Protein AF-A0A941JNZ5-F1 (afdb_monomer_lite)

Structure (mmCIF, N/CA/C/O backbone):
data_AF-A0A941JNZ5-F1
#
_entry.id   AF-A0A941JNZ5-F1
#
loop_
_atom_site.group_PDB
_atom_site.id
_atom_site.type_symbol
_atom_site.label_atom_id
_atom_site.label_alt_id
_atom_site.label_comp_id
_atom_site.label_asym_id
_atom_site.label_entity_id
_atom_site.label_seq_id
_atom_site.pdbx_PDB_ins_code
_atom_site.Cartn_x
_atom_site.Cartn_y
_atom_site.Cartn_z
_atom_site.occupancy
_atom_site.B_iso_or_equiv
_atom_site.auth_seq_id
_atom_site.auth_comp_id
_atom_site.auth_asym_id
_atom_site.auth_atom_id
_atom_site.pdbx_PDB_model_num
ATOM 1 N N . ALA A 1 1 ? -8.261 -0.961 -28.322 1.00 57.38 1 ALA A N 1
ATOM 2 C CA . ALA A 1 1 ? -8.945 -1.866 -27.383 1.00 57.38 1 ALA A CA 1
ATOM 3 C C . ALA A 1 1 ? -8.607 -1.389 -25.984 1.00 57.38 1 ALA A C 1
ATOM 5 O O . ALA A 1 1 ? -7.453 -1.505 -25.580 1.00 57.38 1 ALA A O 1
ATOM 6 N N . ASP A 1 2 ? -9.562 -0.749 -25.317 1.00 74.19 2 ASP A N 1
ATOM 7 C CA . ASP A 1 2 ? -9.389 -0.295 -23.941 1.00 74.19 2 ASP A CA 1
ATOM 8 C C . ASP A 1 2 ? -9.336 -1.508 -23.014 1.00 74.19 2 ASP A C 1
ATOM 10 O O . ASP A 1 2 ? -10.191 -2.392 -23.061 1.00 74.19 2 ASP A O 1
ATOM 14 N N . TYR A 1 3 ? -8.273 -1.594 -22.219 1.00 74.81 3 TYR A N 1
ATOM 15 C CA . TYR A 1 3 ? -8.095 -2.680 -21.267 1.00 74.81 3 TYR A CA 1
ATOM 16 C C . TYR A 1 3 ? -9.039 -2.460 -20.082 1.00 74.81 3 TYR A C 1
ATOM 18 O O . TYR A 1 3 ? -8.913 -1.464 -19.374 1.00 74.81 3 TYR A O 1
ATOM 26 N N . LEU A 1 4 ? -9.954 -3.406 -19.847 1.00 84.56 4 LEU A N 1
ATOM 27 C CA . LEU A 1 4 ? -10.837 -3.400 -18.674 1.00 84.56 4 LEU A CA 1
ATOM 28 C C . LEU A 1 4 ? -10.045 -3.568 -17.368 1.00 84.56 4 LEU A C 1
ATOM 30 O O . LEU A 1 4 ? -10.368 -2.959 -16.352 1.00 84.56 4 LEU A O 1
ATOM 34 N N . ILE A 1 5 ? -9.001 -4.400 -17.405 1.00 85.00 5 ILE A N 1
ATOM 35 C CA . ILE A 1 5 ? -8.106 -4.644 -16.275 1.00 85.00 5 ILE A CA 1
ATOM 36 C C . ILE A 1 5 ? -6.798 -3.892 -16.534 1.00 85.00 5 ILE A C 1
ATOM 38 O O . ILE A 1 5 ? -6.206 -4.064 -17.606 1.00 85.00 5 ILE A O 1
ATOM 42 N N . PRO A 1 6 ? -6.321 -3.070 -15.583 1.00 83.88 6 PRO A N 1
ATOM 43 C CA . PRO A 1 6 ? -5.065 -2.358 -15.748 1.00 83.88 6 PRO A CA 1
ATOM 44 C C . PRO A 1 6 ? -3.890 -3.334 -15.889 1.00 83.88 6 PRO A C 1
ATOM 46 O O . PRO A 1 6 ? -3.941 -4.482 -15.446 1.00 83.88 6 PRO A O 1
ATOM 49 N N . LYS A 1 7 ? -2.798 -2.882 -16.506 1.00 85.75 7 LYS A N 1
ATOM 50 C CA . LYS A 1 7 ? -1.622 -3.737 -16.702 1.00 85.75 7 LYS A CA 1
ATOM 51 C C . LYS A 1 7 ? -1.011 -4.136 -15.347 1.00 85.75 7 LYS A C 1
ATOM 53 O O . LYS A 1 7 ? -0.978 -3.294 -14.451 1.00 85.75 7 LYS A O 1
ATOM 58 N N . PRO A 1 8 ? -0.437 -5.350 -15.216 1.00 79.12 8 PRO A N 1
ATOM 59 C CA . PRO A 1 8 ? 0.088 -5.865 -13.943 1.00 79.12 8 PRO A CA 1
ATOM 60 C C . PRO A 1 8 ? 1.099 -4.960 -13.222 1.00 79.12 8 PRO A C 1
ATOM 62 O O . PRO A 1 8 ? 1.225 -5.027 -12.006 1.00 79.12 8 PRO A O 1
ATOM 65 N N . PHE A 1 9 ? 1.808 -4.104 -13.963 1.00 74.88 9 PHE A N 1
ATOM 66 C CA . PHE A 1 9 ? 2.831 -3.195 -13.439 1.00 74.88 9 PHE A CA 1
ATOM 67 C C . PHE A 1 9 ? 2.513 -1.725 -13.733 1.00 74.88 9 PHE A C 1
ATOM 69 O O . PHE A 1 9 ? 3.422 -0.924 -13.948 1.00 74.88 9 PHE A O 1
ATOM 76 N N . ASP A 1 10 ? 1.230 -1.362 -13.807 1.00 85.12 10 ASP A N 1
ATOM 77 C CA . ASP A 1 10 ? 0.839 0.045 -13.893 1.00 85.12 10 ASP A CA 1
ATOM 78 C C . ASP A 1 10 ? 1.218 0.763 -12.576 1.00 85.12 10 ASP A C 1
ATOM 80 O O . ASP A 1 10 ? 0.690 0.407 -11.517 1.00 85.12 10 ASP A O 1
ATOM 84 N N . PRO A 1 11 ? 2.119 1.768 -12.605 1.00 79.00 11 PRO A N 1
ATOM 85 C CA . PRO A 1 11 ? 2.610 2.441 -11.399 1.00 79.00 11 PRO A CA 1
ATOM 86 C C . PRO A 1 11 ? 1.507 3.105 -10.569 1.00 79.00 11 PRO A C 1
ATOM 88 O O . PRO A 1 11 ? 1.677 3.326 -9.373 1.00 79.00 11 PRO A O 1
ATOM 91 N N . ARG A 1 12 ? 0.358 3.407 -11.183 1.00 84.12 12 ARG A N 1
ATOM 92 C CA . ARG A 1 12 ? -0.787 4.018 -10.498 1.00 84.12 12 ARG A CA 1
ATOM 93 C C . ARG A 1 12 ? -1.500 3.035 -9.572 1.00 84.12 12 ARG A C 1
ATOM 95 O O . ARG A 1 12 ? -2.236 3.461 -8.687 1.00 84.12 12 ARG A O 1
ATOM 102 N N . LEU A 1 13 ? -1.301 1.728 -9.764 1.00 88.62 13 LEU A N 1
ATOM 103 C CA . LEU A 1 13 ? -1.975 0.711 -8.963 1.00 88.62 13 LEU A CA 1
ATOM 104 C C . LEU A 1 13 ? -1.424 0.624 -7.551 1.00 88.62 13 LEU A C 1
ATOM 106 O O . LEU A 1 13 ? -2.213 0.538 -6.622 1.00 88.62 13 LEU A O 1
ATOM 110 N N . ILE A 1 14 ? -0.106 0.662 -7.357 1.00 85.62 14 ILE A N 1
ATOM 111 C CA . ILE A 1 14 ? 0.465 0.463 -6.017 1.00 85.62 14 ILE A CA 1
ATOM 112 C C . ILE A 1 14 ? 0.056 1.581 -5.051 1.00 85.62 14 ILE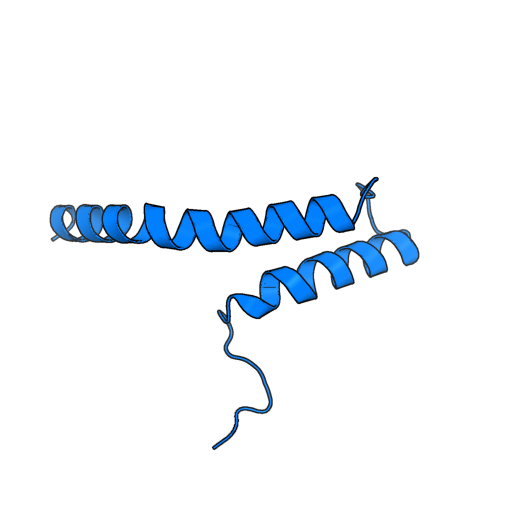 A C 1
ATOM 114 O O . ILE A 1 14 ? -0.318 1.293 -3.921 1.00 85.62 14 ILE A O 1
ATOM 118 N N . VAL A 1 15 ? 0.007 2.827 -5.533 1.00 88.88 15 VAL A N 1
ATOM 119 C CA . VAL A 1 15 ? -0.411 4.001 -4.749 1.00 88.88 15 VAL A CA 1
ATOM 120 C C . VAL A 1 15 ? -1.897 3.945 -4.382 1.00 88.88 15 VAL A C 1
ATOM 122 O O . VAL A 1 15 ? -2.300 4.558 -3.409 1.00 88.88 15 VAL A O 1
ATOM 125 N N . ARG A 1 16 ? -2.728 3.202 -5.124 1.00 90.19 16 ARG A N 1
ATOM 126 C CA . ARG A 1 16 ? -4.182 3.148 -4.895 1.00 90.19 16 ARG A CA 1
ATOM 127 C C . ARG A 1 16 ? -4.646 1.862 -4.216 1.00 90.19 16 ARG A C 1
ATOM 129 O O . ARG A 1 16 ? -5.556 1.888 -3.397 1.00 90.19 16 ARG A O 1
ATOM 136 N N . ILE A 1 17 ? -4.040 0.730 -4.562 1.00 92.69 17 ILE A N 1
ATOM 137 C CA . ILE A 1 17 ? -4.414 -0.590 -4.048 1.00 92.69 17 ILE A CA 1
ATOM 138 C C . ILE A 1 17 ? -3.818 -0.811 -2.660 1.00 92.69 17 ILE A C 1
ATOM 140 O O . ILE A 1 17 ? -4.532 -1.271 -1.773 1.00 92.69 17 ILE A O 1
ATOM 144 N N . ALA A 1 18 ? -2.539 -0.486 -2.443 1.00 93.44 18 ALA A N 1
ATOM 145 C CA . ALA A 1 18 ? -1.887 -0.792 -1.170 1.00 93.44 18 ALA A CA 1
ATOM 146 C C . ALA A 1 18 ? -2.531 -0.073 0.038 1.00 93.44 18 ALA A C 1
ATOM 148 O O . ALA A 1 18 ? -2.807 -0.759 1.024 1.00 93.44 18 ALA A O 1
ATOM 149 N N . PRO A 1 19 ? -2.872 1.232 -0.020 1.00 94.50 19 PRO A N 1
ATOM 150 C CA . PRO A 1 19 ? -3.571 1.902 1.081 1.00 94.50 19 PRO A CA 1
ATOM 151 C C . PRO A 1 19 ? -4.979 1.351 1.311 1.00 94.50 19 PRO A C 1
ATOM 153 O O . PRO A 1 19 ? -5.384 1.155 2.453 1.00 94.50 19 PRO A O 1
ATOM 156 N N . ALA A 1 20 ? -5.714 1.031 0.239 1.00 95.06 20 ALA A N 1
ATOM 157 C CA . ALA A 1 20 ? -7.054 0.455 0.343 1.00 95.06 20 ALA A CA 1
ATOM 158 C C . ALA A 1 20 ? -7.035 -0.912 1.045 1.00 95.06 20 ALA A C 1
ATOM 160 O O . ALA A 1 20 ? -7.864 -1.176 1.916 1.00 95.06 20 ALA A O 1
ATOM 161 N N . VAL A 1 21 ? -6.059 -1.762 0.711 1.00 95.75 21 VAL A N 1
ATOM 162 C CA . VAL A 1 21 ? -5.854 -3.052 1.383 1.00 95.75 21 VAL A CA 1
ATOM 163 C C . VAL A 1 21 ? -5.431 -2.847 2.836 1.00 95.75 21 VAL A C 1
ATOM 165 O O . VAL A 1 21 ? -5.966 -3.519 3.714 1.00 95.75 21 VAL A O 1
ATOM 168 N N . ALA A 1 22 ? -4.517 -1.912 3.111 1.00 95.81 22 ALA A N 1
ATOM 169 C CA . ALA A 1 22 ? -4.087 -1.610 4.474 1.00 95.81 22 ALA A CA 1
ATOM 170 C C . ALA A 1 22 ? -5.261 -1.133 5.342 1.00 95.81 22 ALA A C 1
ATOM 172 O O . ALA A 1 22 ? -5.455 -1.640 6.445 1.00 95.81 22 ALA A O 1
ATOM 173 N N . LYS A 1 23 ? -6.092 -0.226 4.819 1.00 95.62 23 LYS A N 1
ATOM 174 C CA . LYS A 1 23 ? -7.314 0.242 5.478 1.00 95.62 23 LYS A CA 1
ATOM 175 C C . LYS A 1 23 ? -8.278 -0.908 5.765 1.00 95.62 23 LYS A C 1
ATOM 177 O O . LYS A 1 23 ? -8.666 -1.088 6.914 1.00 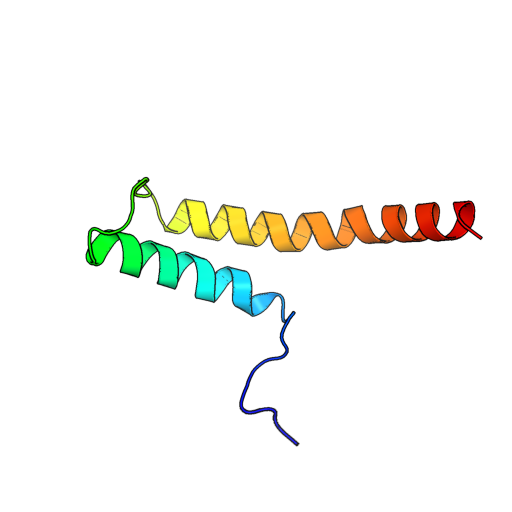95.62 23 LYS A O 1
ATOM 182 N N . ALA A 1 24 ? -8.591 -1.725 4.762 1.00 97.00 24 ALA A N 1
ATOM 183 C CA . ALA A 1 24 ? -9.484 -2.870 4.933 1.00 97.00 24 ALA A CA 1
ATOM 184 C C . ALA A 1 24 ? -8.935 -3.89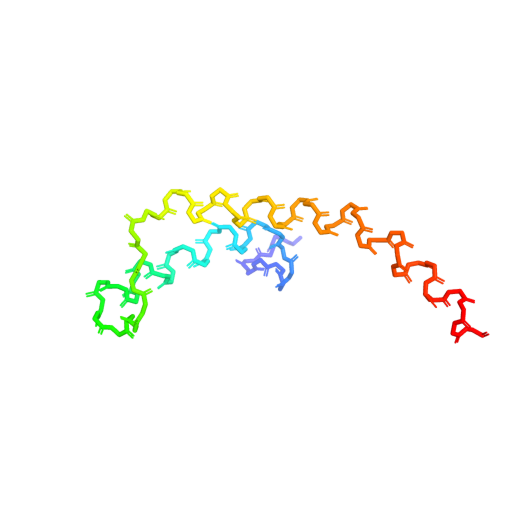1 5.945 1.00 97.00 24 ALA A C 1
ATOM 186 O O . ALA A 1 24 ? -9.693 -4.461 6.725 1.00 97.00 24 ALA A O 1
ATOM 187 N N . ALA A 1 25 ? -7.617 -4.105 5.976 1.00 97.00 25 ALA A N 1
ATOM 188 C CA . ALA A 1 25 ? -6.982 -4.983 6.954 1.00 97.00 25 ALA A CA 1
ATOM 189 C C . ALA A 1 25 ? -7.091 -4.434 8.387 1.00 97.00 25 ALA A C 1
ATOM 191 O O . ALA A 1 25 ? -7.289 -5.213 9.322 1.00 97.00 25 ALA A O 1
ATOM 192 N N . MET A 1 26 ? -6.973 -3.112 8.562 1.00 96.12 26 MET A N 1
ATOM 193 C CA . MET A 1 26 ? -7.172 -2.450 9.856 1.00 96.12 26 MET A CA 1
ATOM 194 C C . MET A 1 26 ? -8.631 -2.528 10.306 1.00 96.12 26 MET A C 1
ATOM 196 O O . MET A 1 26 ? -8.893 -2.929 11.436 1.00 96.12 26 MET A O 1
ATOM 200 N N . GLU A 1 27 ? -9.576 -2.218 9.416 1.00 96.38 27 GLU A N 1
ATOM 201 C CA . GLU A 1 27 ? -11.019 -2.288 9.692 1.00 96.38 27 GLU A CA 1
ATOM 202 C C . GLU A 1 27 ? -11.487 -3.724 9.971 1.00 96.38 27 GLU A C 1
ATOM 204 O O . GLU A 1 27 ? -12.318 -3.952 10.846 1.00 96.38 27 GLU A O 1
ATOM 209 N N . GLY A 1 28 ? -10.921 -4.705 9.268 1.00 96.56 28 GLY A N 1
ATOM 210 C CA . GLY A 1 28 ? -11.208 -6.126 9.463 1.00 96.56 28 GLY A CA 1
ATOM 211 C C . GLY A 1 28 ? -10.508 -6.759 10.668 1.00 96.56 28 GLY A C 1
ATOM 212 O O . GLY A 1 28 ? -10.690 -7.951 10.902 1.00 96.56 28 GLY A O 1
ATOM 213 N N . GLY A 1 29 ? -9.676 -6.013 11.405 1.00 95.56 29 GLY A N 1
ATOM 214 C CA . GLY A 1 29 ? -8.962 -6.512 12.587 1.00 95.56 29 GLY A CA 1
ATOM 215 C C . GLY A 1 29 ? -7.880 -7.562 12.300 1.00 95.56 29 GLY A C 1
ATOM 216 O O . GLY A 1 29 ? -7.342 -8.159 13.228 1.00 95.56 29 GLY A O 1
ATOM 217 N N . VAL A 1 30 ? -7.541 -7.792 11.028 1.00 97.38 30 VAL A N 1
ATOM 218 C CA . VAL A 1 30 ? -6.490 -8.738 10.612 1.00 97.38 30 VAL A CA 1
ATOM 219 C C . VAL A 1 30 ? -5.110 -8.078 10.532 1.00 97.38 30 VAL A C 1
ATOM 221 O O . VAL A 1 30 ? -4.094 -8.766 10.425 1.00 97.38 30 VAL A O 1
ATOM 224 N N . ALA A 1 31 ? -5.049 -6.743 10.577 1.00 96.50 31 ALA A N 1
ATOM 225 C CA . ALA A 1 31 ? -3.796 -6.001 10.588 1.00 96.50 31 ALA A CA 1
ATOM 226 C C . ALA A 1 31 ? -3.022 -6.238 11.894 1.00 96.50 31 ALA A C 1
ATOM 228 O O . 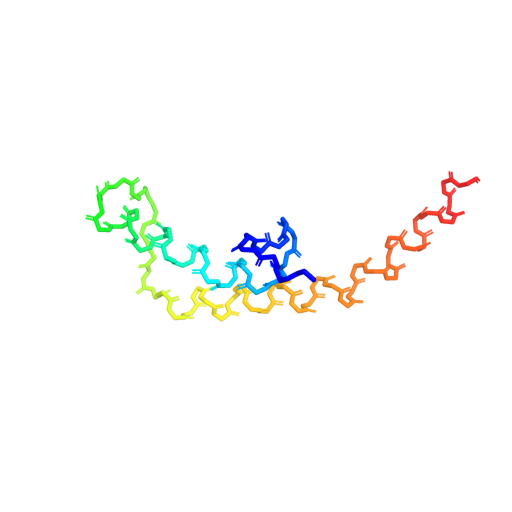ALA A 1 31 ? -3.381 -5.737 12.955 1.00 96.50 31 ALA A O 1
ATOM 229 N N . THR A 1 32 ? -1.891 -6.937 11.799 1.00 96.44 32 THR A N 1
ATOM 230 C CA . THR A 1 32 ? -0.956 -7.131 12.923 1.00 96.44 32 THR A CA 1
ATOM 231 C C . THR A 1 32 ? -0.132 -5.881 13.236 1.00 96.44 32 THR A C 1
ATOM 233 O O . THR A 1 32 ? 0.460 -5.769 14.307 1.00 96.44 32 THR A O 1
ATOM 236 N N . ARG A 1 33 ? -0.070 -4.943 12.285 1.00 93.81 33 ARG A N 1
ATOM 237 C CA . ARG A 1 33 ? 0.657 -3.673 12.369 1.00 93.81 33 ARG A CA 1
ATOM 238 C C . ARG A 1 33 ? -0.218 -2.554 11.794 1.00 93.81 33 ARG A C 1
ATOM 240 O O . ARG A 1 33 ? -0.060 -2.224 10.619 1.00 93.81 33 ARG A O 1
ATOM 247 N N . PRO A 1 34 ? -1.173 -2.020 12.571 1.00 91.81 34 PRO A N 1
ATOM 248 C CA . PRO A 1 34 ? -2.009 -0.917 12.117 1.00 91.81 34 PRO A CA 1
ATOM 249 C C . PRO A 1 34 ? -1.167 0.339 11.865 1.00 91.81 34 PRO A C 1
ATOM 251 O O . PRO A 1 34 ? -0.180 0.601 12.556 1.00 91.81 34 PRO A O 1
ATOM 254 N N . LEU A 1 35 ? -1.554 1.096 10.844 1.00 93.94 35 LEU A N 1
ATOM 255 C CA . LEU A 1 35 ? -0.925 2.356 10.469 1.00 93.94 35 LEU A CA 1
ATOM 256 C C . LEU A 1 35 ? -1.543 3.491 11.289 1.00 93.94 35 LEU A C 1
ATOM 258 O O . LEU A 1 35 ? -2.760 3.556 11.437 1.00 93.94 35 LEU A O 1
ATOM 262 N N . ALA A 1 36 ? -0.703 4.386 11.810 1.00 92.38 36 ALA A N 1
ATOM 263 C CA . ALA A 1 36 ? -1.161 5.573 12.536 1.00 92.38 36 ALA A CA 1
ATOM 264 C C . ALA A 1 36 ? -1.701 6.659 11.592 1.00 92.38 36 ALA A C 1
ATOM 266 O O . ALA A 1 36 ? -2.598 7.406 11.964 1.00 92.38 36 ALA A O 1
ATOM 267 N N . ASP A 1 37 ? -1.149 6.723 10.379 1.00 93.94 37 ASP A N 1
ATOM 268 C CA . ASP A 1 37 ? -1.480 7.711 9.362 1.00 93.94 37 ASP A CA 1
ATOM 269 C C . ASP A 1 37 ? -1.447 7.038 7.980 1.00 93.94 37 ASP A C 1
ATOM 271 O O . ASP A 1 37 ? -0.407 6.555 7.519 1.00 93.94 37 ASP A O 1
ATOM 275 N N . LEU A 1 38 ? -2.620 6.945 7.352 1.00 92.88 38 LEU A N 1
ATOM 276 C CA . LEU A 1 38 ? -2.788 6.377 6.014 1.00 92.88 38 LEU A CA 1
ATOM 277 C C . LEU A 1 38 ? -2.316 7.338 4.919 1.00 92.88 38 LEU A C 1
ATOM 279 O O . LEU A 1 38 ? -1.831 6.876 3.887 1.00 92.88 38 LEU A O 1
ATOM 283 N N . GLU A 1 39 ? -2.428 8.644 5.144 1.00 92.12 39 GLU A N 1
ATOM 284 C CA . GLU A 1 39 ? -2.041 9.682 4.187 1.00 92.12 39 GLU A CA 1
ATOM 285 C C . GLU A 1 39 ? -0.512 9.740 4.087 1.00 92.12 39 GLU A C 1
ATOM 287 O O . GLU A 1 39 ? 0.044 9.666 2.990 1.00 92.12 39 GLU A O 1
ATOM 292 N N . ALA A 1 40 ? 0.188 9.699 5.225 1.00 92.75 40 ALA A N 1
ATOM 293 C CA . ALA A 1 40 ? 1.647 9.579 5.243 1.00 92.75 40 ALA A CA 1
ATOM 294 C C . ALA A 1 40 ? 2.139 8.285 4.564 1.00 92.75 40 ALA A C 1
ATOM 296 O O . ALA A 1 40 ? 3.176 8.272 3.893 1.00 92.75 40 ALA A O 1
ATOM 297 N N . TYR A 1 41 ? 1.401 7.181 4.712 1.00 92.94 41 TYR A N 1
ATOM 298 C CA . TYR A 1 41 ? 1.720 5.927 4.027 1.00 92.94 41 TYR A CA 1
ATOM 299 C C . TYR A 1 41 ? 1.532 6.035 2.504 1.00 92.94 41 TYR A C 1
ATOM 301 O O . TYR A 1 41 ? 2.370 5.547 1.741 1.00 92.94 41 TYR A O 1
ATOM 309 N N . GLU A 1 42 ? 0.481 6.716 2.046 1.00 91.12 42 GLU A N 1
ATOM 310 C CA . GLU A 1 42 ? 0.273 7.024 0.627 1.00 91.12 42 GLU A CA 1
ATOM 311 C C . GLU A 1 42 ? 1.418 7.856 0.040 1.00 91.12 42 GLU A C 1
ATOM 313 O O . GLU A 1 42 ? 1.942 7.515 -1.027 1.00 91.12 42 GLU A O 1
ATOM 318 N N . GLU A 1 43 ? 1.865 8.895 0.746 1.00 90.19 43 GLU A N 1
ATOM 319 C CA . GLU A 1 43 ? 2.998 9.726 0.323 1.00 90.19 43 GLU A CA 1
ATOM 320 C C . GLU A 1 43 ? 4.299 8.915 0.208 1.00 90.19 43 GLU A C 1
ATOM 322 O O . GLU A 1 43 ? 5.028 9.035 -0.784 1.00 90.19 43 GLU A O 1
ATOM 327 N N . GLN A 1 44 ? 4.571 8.024 1.168 1.00 89.62 44 GLN A N 1
ATOM 328 C CA . GLN A 1 44 ? 5.725 7.118 1.108 1.00 89.62 44 GLN A CA 1
ATOM 329 C C . GLN A 1 44 ? 5.678 6.209 -0.126 1.00 89.62 44 GLN A C 1
ATOM 331 O O . GLN A 1 44 ? 6.696 6.010 -0.798 1.00 89.62 44 GLN A O 1
ATOM 336 N N . LEU A 1 45 ? 4.501 5.674 -0.462 1.00 89.19 45 LEU A N 1
ATOM 337 C CA . LEU A 1 45 ? 4.321 4.845 -1.655 1.00 89.19 45 LEU A CA 1
ATOM 338 C C . LEU A 1 45 ? 4.529 5.645 -2.943 1.00 89.19 45 LEU A C 1
ATOM 340 O O . LEU A 1 45 ? 5.170 5.144 -3.872 1.00 89.19 45 LEU A O 1
ATOM 344 N N . GLN A 1 46 ? 4.042 6.887 -3.006 1.00 85.69 46 GLN A N 1
ATOM 345 C CA . GLN A 1 46 ? 4.298 7.772 -4.145 1.00 85.69 46 GLN A CA 1
ATOM 346 C C . GLN A 1 46 ? 5.801 7.985 -4.334 1.00 85.69 46 GLN A C 1
ATOM 348 O O . GLN A 1 46 ? 6.331 7.755 -5.425 1.00 85.69 46 GLN A O 1
ATOM 353 N N . GLN A 1 47 ? 6.514 8.351 -3.267 1.00 83.69 47 GLN A N 1
ATOM 354 C CA . GLN A 1 47 ? 7.962 8.544 -3.319 1.00 83.69 47 GLN A CA 1
ATOM 355 C C . GLN A 1 47 ? 8.686 7.274 -3.773 1.00 83.69 47 GLN A C 1
ATOM 357 O O . GLN A 1 47 ? 9.543 7.354 -4.657 1.00 83.69 47 GLN A O 1
ATOM 362 N N . PHE A 1 48 ? 8.306 6.109 -3.241 1.00 82.38 48 PHE A N 1
ATOM 363 C CA . PHE A 1 48 ? 8.893 4.821 -3.603 1.00 82.38 48 PHE A CA 1
ATOM 364 C C . PHE A 1 48 ? 8.800 4.543 -5.108 1.00 82.38 48 PHE A C 1
ATOM 366 O O . PHE A 1 48 ? 9.806 4.191 -5.728 1.00 82.38 48 PHE A O 1
ATOM 373 N N . VAL A 1 49 ? 7.632 4.754 -5.719 1.00 77.25 49 VAL A N 1
ATOM 374 C CA . VAL A 1 49 ? 7.410 4.517 -7.156 1.00 77.25 49 VAL A CA 1
ATOM 375 C C . VAL A 1 49 ? 8.244 5.453 -8.029 1.00 77.25 49 VAL A C 1
ATOM 377 O O . VAL A 1 49 ? 8.865 5.007 -8.999 1.00 77.25 49 VAL A O 1
ATOM 380 N N . TYR A 1 50 ? 8.287 6.743 -7.690 1.00 67.88 50 TYR A N 1
ATOM 381 C CA . TYR A 1 50 ? 8.974 7.741 -8.512 1.00 67.88 50 TYR A CA 1
ATOM 382 C C . TYR A 1 50 ? 10.502 7.719 -8.340 1.00 67.88 50 TYR A C 1
ATOM 384 O O . TYR A 1 50 ? 11.226 7.876 -9.327 1.00 67.88 50 TYR A O 1
ATOM 392 N N . HIS A 1 51 ? 11.017 7.458 -7.133 1.00 65.44 51 HIS A N 1
ATOM 393 C CA . HIS A 1 51 ? 12.464 7.440 -6.870 1.00 65.44 51 HIS A CA 1
ATOM 394 C C . HIS A 1 51 ? 13.135 6.173 -7.402 1.00 65.44 51 HIS A C 1
ATOM 396 O O . HIS A 1 51 ? 14.217 6.236 -7.992 1.00 65.44 51 HIS A O 1
ATOM 402 N N . SER A 1 52 ? 12.488 5.016 -7.242 1.00 61.31 52 SER A N 1
ATOM 403 C CA . SER A 1 52 ? 13.068 3.750 -7.695 1.00 61.31 52 SER A CA 1
ATOM 404 C C . SER A 1 52 ? 13.149 3.674 -9.222 1.00 61.31 52 SER A C 1
ATOM 406 O O . SER A 1 52 ? 14.163 3.233 -9.755 1.00 61.31 52 SER A O 1
ATOM 408 N N . GLY A 1 53 ? 12.158 4.183 -9.960 1.00 63.47 53 GLY A N 1
ATOM 409 C CA . GLY A 1 53 ? 12.166 4.135 -11.425 1.00 63.47 53 GLY A CA 1
ATOM 410 C C . GLY A 1 53 ? 13.314 4.917 -12.078 1.00 63.47 53 GLY A C 1
ATOM 411 O O . GLY A 1 53 ? 13.950 4.413 -13.009 1.00 63.47 53 GLY A O 1
ATOM 412 N N . ALA A 1 54 ? 13.593 6.131 -11.594 1.00 67.50 54 ALA A N 1
ATOM 413 C CA . ALA A 1 54 ? 14.631 6.999 -12.154 1.00 67.50 54 ALA A CA 1
ATOM 414 C C . ALA A 1 54 ? 16.048 6.555 -11.753 1.00 67.50 54 ALA 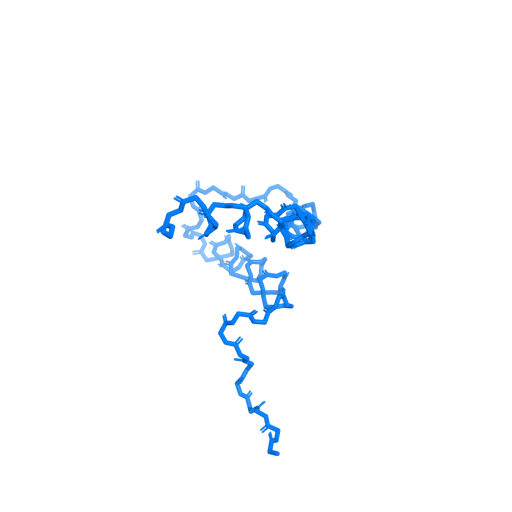A C 1
ATOM 416 O O . ALA A 1 54 ? 16.949 6.557 -12.592 1.00 67.50 54 ALA A O 1
ATOM 417 N N . PHE A 1 55 ? 16.237 6.119 -10.503 1.00 71.50 55 PHE A N 1
ATOM 418 C CA . PHE A 1 55 ? 17.537 5.675 -9.996 1.00 71.50 55 PHE A CA 1
ATOM 419 C C . PHE A 1 55 ? 17.902 4.249 -10.439 1.00 71.50 55 PHE A C 1
ATOM 421 O O . PHE A 1 55 ? 19.038 3.983 -10.833 1.00 71.50 55 PHE A O 1
ATOM 428 N N . MET A 1 56 ? 16.947 3.313 -10.431 1.00 73.50 56 MET A N 1
ATOM 429 C CA . MET A 1 56 ? 17.250 1.901 -10.689 1.00 73.50 56 MET A CA 1
ATOM 430 C C . MET A 1 56 ? 17.445 1.587 -12.176 1.00 73.50 56 MET A C 1
ATOM 432 O O . MET A 1 56 ? 18.221 0.692 -12.509 1.00 73.50 56 MET A O 1
ATOM 436 N N . LYS A 1 57 ? 16.794 2.313 -13.097 1.00 73.06 57 LYS A N 1
ATOM 437 C CA . LYS A 1 57 ? 16.957 2.114 -14.555 1.00 73.06 57 LYS A CA 1
ATOM 438 C C . LYS A 1 57 ? 18.422 2.155 -15.028 1.00 73.06 57 LYS A C 1
ATOM 440 O O . LYS A 1 57 ? 18.838 1.207 -15.703 1.00 73.06 57 LYS A O 1
ATOM 445 N N . PRO A 1 58 ? 19.216 3.201 -14.722 1.00 78.81 58 PRO A N 1
ATOM 446 C CA . PRO A 1 58 ? 20.621 3.245 -15.122 1.00 78.81 58 PRO A CA 1
ATOM 447 C C . PRO A 1 58 ? 21.460 2.166 -14.423 1.00 78.81 58 PRO A C 1
ATOM 449 O O . PRO A 1 58 ? 22.327 1.580 -15.073 1.00 78.81 58 PRO A O 1
ATOM 452 N N . LEU A 1 59 ? 21.160 1.830 -13.162 1.00 81.19 59 LEU A N 1
ATOM 453 C CA . LEU A 1 59 ? 21.846 0.762 -12.425 1.00 81.19 59 LEU A CA 1
ATOM 454 C C . LEU A 1 59 ? 21.630 -0.615 -13.075 1.00 81.19 59 LEU A C 1
ATOM 456 O O . LEU A 1 59 ? 22.595 -1.326 -13.357 1.00 81.19 59 LEU A O 1
ATOM 460 N N . PHE A 1 60 ? 20.383 -0.966 -13.405 1.00 81.00 60 PHE A N 1
ATOM 461 C CA . PHE A 1 60 ? 20.066 -2.207 -14.122 1.00 81.00 60 PHE A CA 1
ATOM 462 C C . PHE A 1 60 ? 20.689 -2.246 -15.526 1.00 81.00 60 PHE A C 1
ATOM 464 O O . PHE A 1 60 ? 21.155 -3.298 -15.965 1.00 81.00 60 PHE A O 1
ATOM 471 N N . SER A 1 61 ? 20.734 -1.108 -16.229 1.00 84.12 61 SER A N 1
ATOM 472 C CA . SER A 1 61 ? 21.390 -0.988 -17.541 1.00 84.12 61 SER A CA 1
ATOM 473 C C . SER A 1 61 ? 22.912 -1.181 -17.461 1.00 84.12 61 SER A C 1
ATOM 475 O O . SER A 1 61 ? 23.515 -1.814 -18.331 1.00 84.12 61 SER A O 1
ATOM 477 N N . ALA A 1 62 ? 23.553 -0.669 -16.407 1.00 86.00 62 ALA A N 1
ATOM 478 C CA . ALA A 1 62 ? 24.967 -0.911 -16.134 1.00 86.00 62 ALA A CA 1
ATOM 479 C C . ALA A 1 62 ? 25.234 -2.387 -15.795 1.00 86.00 62 ALA A C 1
ATOM 481 O O . ALA A 1 62 ? 26.106 -2.994 -16.410 1.00 86.00 62 ALA A O 1
ATOM 482 N N . ALA A 1 63 ? 24.433 -2.995 -14.915 1.00 87.50 63 ALA A N 1
ATOM 483 C CA . ALA A 1 63 ? 24.572 -4.407 -14.550 1.00 87.50 63 ALA A CA 1
ATOM 484 C C . ALA A 1 63 ? 24.406 -5.352 -15.758 1.00 87.50 63 ALA A C 1
ATOM 486 O O . ALA A 1 63 ? 25.215 -6.258 -15.949 1.00 87.50 63 ALA A O 1
ATOM 487 N N . LYS A 1 64 ? 23.427 -5.098 -16.642 1.00 81.75 64 LYS A N 1
ATOM 488 C CA . LYS A 1 64 ? 23.242 -5.871 -17.889 1.00 81.75 64 LYS A CA 1
ATOM 489 C C . LYS A 1 64 ? 24.441 -5.818 -18.838 1.00 81.75 64 LYS A C 1
ATOM 491 O O .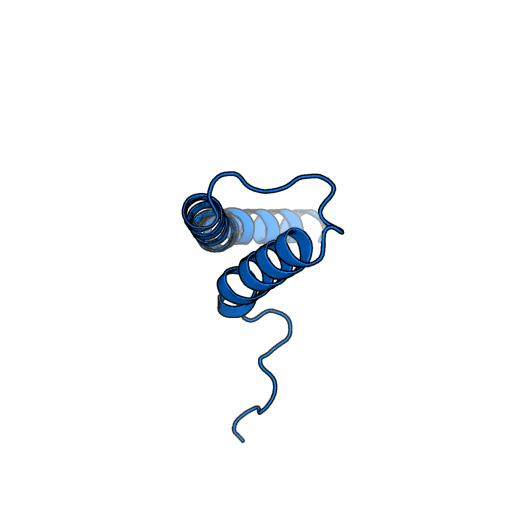 LYS A 1 64 ? 24.609 -6.743 -19.624 1.00 81.75 64 LYS A O 1
ATOM 496 N N . ARG A 1 65 ? 25.242 -4.746 -18.806 1.00 83.88 65 ARG A N 1
ATOM 497 C CA . ARG A 1 65 ? 26.463 -4.634 -19.622 1.00 83.88 65 ARG A CA 1
ATOM 498 C C . ARG A 1 65 ? 27.621 -5.460 -19.069 1.00 83.88 65 ARG A C 1
ATOM 500 O O . ARG A 1 65 ? 28.463 -5.865 -19.854 1.00 83.88 65 ARG A O 1
ATOM 507 N N . ILE A 1 66 ? 27.657 -5.688 -17.756 1.00 84.12 66 ILE A N 1
ATOM 508 C CA . ILE A 1 66 ? 28.717 -6.451 -17.078 1.00 84.12 66 ILE A CA 1
ATOM 509 C C . ILE A 1 66 ? 28.475 -7.963 -17.202 1.00 84.12 66 ILE A C 1
ATOM 511 O O . ILE A 1 66 ? 29.424 -8.729 -17.279 1.00 84.12 66 ILE A O 1
ATOM 515 N N . VAL A 1 67 ? 27.211 -8.394 -17.239 1.00 73.94 67 VAL A N 1
ATOM 516 C CA . VAL A 1 67 ? 26.812 -9.816 -17.320 1.00 73.94 67 VAL A CA 1
ATOM 517 C C . VAL A 1 67 ? 26.737 -10.324 -18.776 1.00 73.94 67 VAL A C 1
ATOM 519 O O . VAL A 1 67 ? 26.160 -11.375 -19.036 1.00 73.94 67 VAL A O 1
ATOM 522 N N . ARG A 1 68 ? 27.278 -9.577 -19.746 1.00 51.66 68 ARG A N 1
ATOM 523 C CA . ARG A 1 68 ? 27.268 -9.971 -21.161 1.00 51.66 68 ARG A CA 1
ATOM 524 C C . ARG A 1 68 ? 28.563 -10.655 -21.571 1.00 51.66 68 ARG A C 1
ATOM 526 O O . ARG A 1 68 ? 29.627 -10.184 -21.122 1.00 51.66 68 ARG A O 1
#

Radius of gyration: 16.5 Å; chains: 1; bounding box: 40×20×40 Å

Foldseek 3Di:
DDDPDDDPPDLVCCLPVVLVVLVVCVVVVVDPPRDPDSVVVSVVSVCVSVVCVVVVVVVVVVVVVVVD

Sequence (68 aa):
ADYLIPKPFDPRLIVRIAPAVAKAAMEGGVATRPLADLEAYEEQLQQFVYHSGAFMKPLFSAAKRIVR

pLDDT: mean 84.95, std 10.58, range [51.66, 97.38]

Secondary structure (DSSP, 8-state):
---SS--TT-HHHHHHHHHHHHHHHHHTT--SS--S-HHHHHHHHHHHHHHHHHHHHHHHHHHHHH--